Protein AF-A0A094PAE1-F1 (afdb_monomer_lite)

Foldseek 3Di:
DLLVCVVVVHEAFDALLQVVLQVVQVVCVVVVHDGPPPRPLYDHLLLLVCVQCVPDDDDSDLVVLCVVLVHDQPPPPDPVSSRVSRVVSSVSSCVVRVVVPVDRSRVNSVVSLVSLQVVLVVVCVVCVVVVHHRDPPNSDPDYD

Secondary structure (DSSP, 8-state):
-THHHHHTTPPEE-TTHHHHHHHHHHHHHHTTPPP--S--SEE-HHHHHHHHTTT--S--SHHHHHHHTT----STT-HHHHHHHHHHHHHHHHHHTTTT--S-HHHHHHHHHHHHHHHHHHHHHHHHHTTPPPPS-----S--

pLDDT: mean 89.36, std 10.31, range [54.41, 97.94]

Structure (mmCIF, N/CA/C/O backbone):
data_AF-A0A094PAE1-F1
#
_entry.id   AF-A0A094PAE1-F1
#
loop_
_atom_site.group_PDB
_atom_site.id
_atom_site.type_symbol
_atom_site.label_atom_id
_atom_site.label_alt_id
_atom_site.label_comp_id
_atom_site.label_asym_id
_atom_site.label_entity_id
_atom_site.label_seq_id
_atom_site.pdbx_PDB_ins_code
_atom_site.Cartn_x
_atom_site.Cartn_y
_atom_site.Cartn_z
_atom_site.occupancy
_atom_site.B_iso_or_equiv
_atom_site.auth_seq_id
_atom_site.auth_comp_id
_atom_site.auth_asym_id
_atom_site.auth_atom_id
_atom_site.pdbx_PDB_model_num
ATOM 1 N N . MET A 1 1 ? 9.283 -4.300 -20.833 1.00 54.41 1 MET A N 1
ATOM 2 C CA . MET A 1 1 ? 8.072 -3.685 -20.236 1.00 54.41 1 MET A CA 1
ATOM 3 C C . MET A 1 1 ? 7.777 -4.398 -18.918 1.00 54.41 1 MET A C 1
ATOM 5 O O . MET A 1 1 ? 8.412 -5.413 -18.688 1.00 54.41 1 MET A O 1
ATOM 9 N N . LEU A 1 2 ? 6.941 -3.855 -18.028 1.00 57.97 2 LEU A N 1
ATOM 10 C CA . LEU A 1 2 ? 6.778 -4.260 -16.612 1.00 57.97 2 LEU A CA 1
ATOM 11 C C . LEU A 1 2 ? 6.797 -5.783 -16.333 1.00 57.97 2 LEU A C 1
ATOM 13 O O . LEU A 1 2 ? 7.433 -6.213 -15.374 1.00 57.97 2 LEU A O 1
ATOM 17 N N . SER A 1 3 ? 6.184 -6.579 -17.213 1.00 57.94 3 SER A N 1
ATOM 18 C CA . SER A 1 3 ? 6.191 -8.050 -17.204 1.00 57.94 3 SER A CA 1
ATOM 19 C C . SER A 1 3 ? 7.589 -8.664 -17.060 1.00 57.94 3 SER A C 1
ATOM 21 O O . SER A 1 3 ? 7.798 -9.518 -16.210 1.00 57.94 3 SER A O 1
ATOM 23 N N . ALA A 1 4 ? 8.592 -8.137 -17.765 1.00 59.00 4 ALA A N 1
ATOM 24 C CA . ALA A 1 4 ? 9.962 -8.653 -17.708 1.00 59.00 4 ALA A CA 1
ATOM 25 C C . ALA A 1 4 ? 10.634 -8.497 -16.324 1.00 59.00 4 ALA A C 1
ATOM 27 O O . ALA A 1 4 ? 11.533 -9.266 -15.992 1.00 59.00 4 ALA A O 1
ATOM 28 N N . HIS A 1 5 ? 10.225 -7.511 -15.510 1.00 60.06 5 HIS A N 1
ATOM 29 C CA . HIS A 1 5 ? 10.745 -7.370 -14.141 1.00 60.06 5 HIS A CA 1
ATOM 30 C C . HIS A 1 5 ? 10.099 -8.390 -13.195 1.00 60.06 5 HIS A C 1
ATOM 32 O O . HIS A 1 5 ? 10.793 -8.957 -12.350 1.00 60.06 5 HIS A O 1
ATOM 38 N N . LEU A 1 6 ? 8.806 -8.672 -13.380 1.00 58.59 6 LEU A N 1
ATOM 39 C CA . LEU A 1 6 ? 8.094 -9.720 -12.646 1.00 58.59 6 LEU A CA 1
ATOM 40 C C . LEU A 1 6 ? 8.670 -11.102 -12.974 1.00 58.59 6 LEU A C 1
ATOM 42 O O . LEU A 1 6 ? 8.973 -11.867 -12.062 1.00 58.59 6 LEU A O 1
ATOM 46 N N . ASP A 1 7 ? 8.952 -11.359 -14.254 1.00 61.03 7 ASP A N 1
ATOM 47 C CA . ASP A 1 7 ? 9.590 -12.596 -14.722 1.00 61.03 7 ASP A CA 1
ATOM 48 C C . ASP A 1 7 ? 11.001 -12.792 -14.133 1.00 61.03 7 ASP A C 1
ATOM 50 O O . ASP A 1 7 ? 11.453 -13.920 -13.942 1.00 61.03 7 ASP A O 1
ATOM 54 N N . SER A 1 8 ? 11.695 -11.699 -13.786 1.00 63.97 8 SER A N 1
ATOM 55 C CA . SER A 1 8 ? 12.989 -11.734 -13.083 1.00 63.97 8 SER A CA 1
ATOM 56 C C . SER A 1 8 ? 12.885 -11.879 -11.555 1.00 63.97 8 SER A C 1
ATOM 58 O O . SER A 1 8 ? 13.904 -11.878 -10.865 1.00 63.97 8 SER A O 1
ATOM 60 N N . GLY A 1 9 ? 11.669 -11.996 -11.010 1.00 68.62 9 GLY A N 1
ATOM 61 C CA . GLY A 1 9 ? 11.414 -12.153 -9.576 1.00 68.62 9 GLY A CA 1
ATOM 62 C C . GLY A 1 9 ? 11.592 -10.876 -8.746 1.00 68.62 9 GLY A C 1
ATOM 63 O O . GLY A 1 9 ? 11.659 -10.956 -7.518 1.00 68.62 9 GLY A O 1
ATOM 64 N N . ILE A 1 10 ? 11.672 -9.701 -9.381 1.00 82.69 10 ILE A N 1
ATOM 65 C CA . ILE A 1 10 ? 11.800 -8.417 -8.682 1.00 82.69 10 ILE A CA 1
ATOM 66 C C . ILE A 1 10 ? 10.396 -7.932 -8.293 1.00 82.69 10 ILE A C 1
ATOM 68 O O . ILE A 1 10 ? 9.568 -7.716 -9.180 1.00 82.69 10 ILE A O 1
ATOM 72 N N . PRO A 1 11 ? 10.099 -7.731 -6.994 1.00 88.38 11 PRO A N 1
ATOM 73 C CA . PRO A 1 11 ? 8.785 -7.265 -6.576 1.00 88.38 11 PRO A CA 1
ATOM 74 C C . PRO A 1 11 ? 8.521 -5.827 -7.020 1.00 88.38 11 PRO A C 1
ATOM 76 O O . PRO A 1 11 ? 9.382 -4.954 -6.891 1.00 88.38 11 PRO A O 1
ATOM 79 N N . LEU A 1 12 ? 7.293 -5.569 -7.469 1.00 93.38 12 LEU A N 1
ATOM 80 C CA . LEU A 1 12 ? 6.813 -4.218 -7.748 1.00 93.38 12 LEU A CA 1
ATOM 81 C C . LEU A 1 12 ? 6.256 -3.581 -6.475 1.00 93.38 12 LEU A C 1
ATOM 83 O O . LEU A 1 12 ? 5.483 -4.205 -5.750 1.00 93.38 12 LEU A O 1
ATOM 87 N N . VAL A 1 13 ? 6.616 -2.324 -6.218 1.00 95.62 13 VAL A N 1
ATOM 88 C CA . VAL A 1 13 ? 6.070 -1.545 -5.100 1.00 95.62 13 VAL A CA 1
ATOM 89 C C . VAL A 1 13 ? 5.135 -0.470 -5.643 1.00 95.62 13 VAL A C 1
ATOM 91 O O . VAL A 1 13 ? 5.546 0.319 -6.489 1.00 95.62 13 VAL A O 1
ATOM 94 N N . ALA A 1 14 ? 3.906 -0.414 -5.133 1.00 95.50 14 ALA A N 1
ATOM 95 C CA . ALA A 1 14 ? 2.936 0.635 -5.451 1.00 95.50 14 ALA A CA 1
ATOM 96 C C . ALA A 1 14 ? 2.097 0.958 -4.209 1.00 95.50 14 ALA A C 1
ATOM 98 O O . ALA A 1 14 ? 1.675 0.052 -3.495 1.00 95.50 14 ALA A O 1
ATOM 99 N N . TYR A 1 15 ? 1.874 2.240 -3.919 1.00 95.50 15 TYR A N 1
ATOM 100 C CA . TYR A 1 15 ? 1.086 2.655 -2.757 1.00 95.50 15 TYR A CA 1
ATOM 101 C C . TYR A 1 15 ? -0.385 2.751 -3.149 1.00 95.50 15 TYR A C 1
ATOM 103 O O . TYR A 1 15 ? -0.735 3.645 -3.910 1.00 95.50 15 TYR A O 1
ATOM 111 N N . ASN A 1 16 ? -1.242 1.885 -2.592 1.00 94.56 16 ASN A N 1
ATOM 112 C CA . ASN A 1 16 ? -2.597 1.643 -3.106 1.00 94.56 16 ASN A CA 1
ATOM 113 C C . ASN A 1 16 ? -2.579 0.996 -4.506 1.00 94.56 16 ASN A C 1
ATOM 115 O O . ASN A 1 16 ? -3.230 1.467 -5.438 1.00 94.56 16 ASN A O 1
ATOM 119 N N . ALA A 1 17 ? -1.859 -0.122 -4.623 1.00 94.00 17 ALA A N 1
ATOM 120 C CA . ALA A 1 17 ? -1.564 -0.829 -5.871 1.00 94.00 17 ALA A CA 1
ATOM 121 C C . ALA A 1 17 ? -2.807 -1.138 -6.722 1.00 94.00 17 ALA A C 1
ATOM 123 O O . ALA A 1 17 ? -2.757 -1.057 -7.949 1.00 94.00 17 ALA A O 1
ATOM 124 N N . SER A 1 18 ? -3.940 -1.420 -6.064 1.00 92.44 18 SER A N 1
ATOM 125 C CA . SER A 1 18 ? -5.229 -1.652 -6.729 1.00 92.44 18 SER A CA 1
ATOM 126 C C . SER A 1 18 ? -5.666 -0.517 -7.651 1.00 92.44 18 SER A C 1
ATOM 128 O O . SER A 1 18 ? -6.345 -0.764 -8.641 1.00 92.44 18 SER A O 1
ATOM 130 N N . TYR A 1 19 ? -5.282 0.724 -7.358 1.00 90.38 19 TYR A N 1
ATOM 131 C CA . TYR A 1 19 ? -5.610 1.871 -8.193 1.00 90.38 19 TYR A CA 1
ATOM 132 C C . TYR A 1 19 ? -4.728 1.913 -9.444 1.00 90.38 19 TYR A C 1
ATOM 134 O O . TYR A 1 19 ? -5.247 1.892 -10.562 1.00 90.38 19 TYR A O 1
ATOM 142 N N . ASP A 1 20 ? -3.407 1.916 -9.257 1.00 90.94 20 ASP A N 1
ATOM 143 C CA . ASP A 1 20 ? -2.442 2.085 -10.345 1.00 90.94 20 ASP A CA 1
ATOM 144 C C . ASP A 1 20 ? -2.523 0.947 -11.361 1.00 90.94 20 ASP A C 1
ATOM 146 O O . ASP A 1 20 ? -2.628 1.192 -12.564 1.00 90.94 20 ASP A O 1
ATOM 150 N N . PHE A 1 21 ? -2.543 -0.308 -10.902 1.00 92.12 21 PHE A N 1
ATOM 151 C CA . PHE A 1 21 ? -2.551 -1.440 -11.827 1.00 92.12 21 PHE A CA 1
ATOM 152 C C . PHE A 1 21 ? -3.878 -1.607 -12.555 1.00 92.12 21 PHE A C 1
ATOM 154 O O . PHE A 1 21 ? -3.884 -2.011 -13.712 1.00 92.12 21 PHE A O 1
ATOM 161 N N . THR A 1 22 ? -4.993 -1.227 -11.934 1.00 91.38 22 THR A N 1
ATOM 162 C CA . THR A 1 22 ? -6.292 -1.192 -12.616 1.00 91.38 22 THR A CA 1
ATOM 163 C C . THR A 1 22 ? -6.308 -0.164 -13.741 1.00 91.38 22 THR A C 1
ATOM 165 O O . THR A 1 22 ? -6.821 -0.438 -14.826 1.00 91.38 22 THR A O 1
ATOM 168 N N . ILE A 1 23 ? -5.744 1.024 -13.507 1.00 91.81 23 ILE A N 1
ATOM 169 C CA . ILE A 1 23 ? -5.634 2.052 -14.548 1.00 91.81 23 ILE A CA 1
ATOM 170 C C . ILE A 1 23 ? -4.720 1.567 -15.670 1.00 91.81 23 ILE A C 1
ATOM 172 O O . ILE A 1 23 ? -5.103 1.647 -16.835 1.00 91.81 23 ILE A O 1
ATOM 176 N N . LEU A 1 24 ? -3.547 1.029 -15.330 1.00 90.94 24 LEU A N 1
ATOM 177 C CA . LEU A 1 24 ? -2.595 0.538 -16.321 1.00 90.94 24 LEU A CA 1
ATOM 178 C C . LEU A 1 24 ? -3.171 -0.625 -17.147 1.00 90.94 24 LEU A C 1
ATOM 180 O O . LEU A 1 24 ? -2.992 -0.638 -18.360 1.00 90.94 24 LEU A O 1
ATOM 184 N N . ASP A 1 25 ? -3.903 -1.559 -16.532 1.00 90.69 25 ASP A N 1
ATOM 185 C CA . ASP A 1 25 ? -4.533 -2.689 -17.230 1.00 90.69 25 ASP A CA 1
ATOM 186 C C . ASP A 1 25 ? -5.616 -2.217 -18.209 1.00 90.69 25 ASP A C 1
ATOM 188 O O . ASP A 1 25 ? -5.669 -2.650 -19.364 1.00 90.69 25 ASP A O 1
ATOM 192 N N . ARG A 1 26 ? -6.454 -1.269 -17.778 1.00 91.12 26 ARG A N 1
ATOM 193 C CA . ARG A 1 26 ? -7.512 -0.695 -18.619 1.00 91.12 26 ARG A CA 1
ATOM 194 C C . ARG A 1 26 ? -6.948 0.135 -19.767 1.00 91.12 26 ARG A C 1
ATOM 196 O O . ARG A 1 26 ? -7.457 0.030 -20.881 1.00 91.12 26 ARG A O 1
ATOM 203 N N . GLU A 1 27 ? -5.902 0.922 -19.530 1.00 93.19 27 GLU A N 1
ATOM 204 C CA . GLU A 1 27 ? -5.252 1.703 -20.586 1.00 93.19 27 GLU A CA 1
ATOM 205 C C . GLU A 1 27 ? -4.473 0.801 -21.557 1.00 93.19 27 GLU A C 1
ATOM 207 O O . GLU A 1 27 ? -4.557 1.014 -22.765 1.00 93.19 27 GLU A O 1
ATOM 212 N N . ALA A 1 28 ? -3.817 -0.266 -21.086 1.00 90.38 28 ALA A N 1
ATOM 213 C CA . ALA A 1 28 ? -3.203 -1.266 -21.965 1.00 90.38 28 ALA A CA 1
ATOM 214 C C . ALA A 1 28 ? -4.244 -1.875 -22.918 1.00 90.38 28 ALA A C 1
ATOM 216 O O . ALA A 1 28 ? -4.078 -1.816 -24.138 1.00 90.38 28 ALA A O 1
ATOM 217 N N . LYS A 1 29 ? -5.380 -2.338 -22.376 1.00 91.50 29 LYS A N 1
ATOM 218 C CA . LYS A 1 29 ? -6.510 -2.851 -23.170 1.00 91.50 29 LYS A CA 1
ATOM 219 C C . LYS A 1 29 ? -7.050 -1.811 -24.152 1.00 91.50 29 LYS A C 1
ATOM 221 O O . LYS A 1 29 ? -7.314 -2.139 -25.306 1.00 91.50 29 LYS A O 1
ATOM 226 N N . ARG A 1 30 ? -7.195 -0.554 -23.718 1.00 94.31 30 ARG A N 1
ATOM 227 C CA . ARG A 1 30 ? -7.686 0.556 -24.550 1.00 94.31 30 ARG A CA 1
ATOM 228 C C . ARG A 1 30 ? -6.806 0.809 -25.774 1.00 94.31 30 ARG A C 1
ATOM 230 O O . ARG A 1 30 ? -7.340 1.119 -26.836 1.00 94.31 30 ARG A O 1
ATOM 237 N N . TYR A 1 31 ? -5.489 0.679 -25.630 1.00 93.50 31 TYR A N 1
ATOM 238 C CA . TYR A 1 31 ? -4.532 0.870 -26.723 1.00 93.50 31 TYR A CA 1
ATOM 239 C C . TYR A 1 31 ? -4.162 -0.427 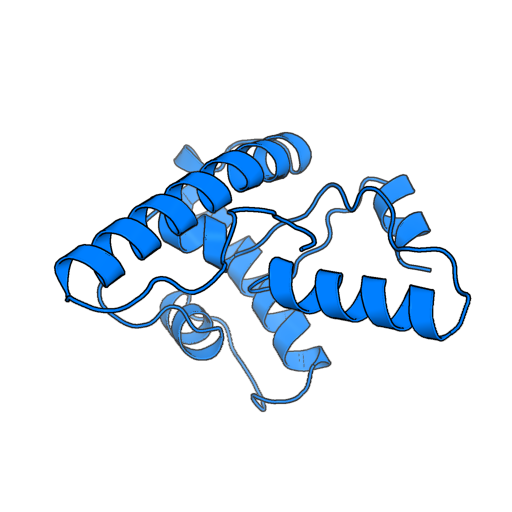-27.457 1.00 93.50 31 TYR A C 1
ATOM 241 O O . TYR A 1 31 ? -3.280 -0.403 -28.313 1.00 93.50 31 TYR A O 1
ATOM 249 N N . GLY A 1 32 ? -4.834 -1.547 -27.163 1.00 91.81 32 GLY A N 1
ATOM 250 C CA . GLY A 1 32 ? -4.566 -2.837 -27.804 1.00 91.81 32 GLY A CA 1
ATOM 251 C C . GLY A 1 32 ? -3.203 -3.437 -27.444 1.00 91.81 32 GLY A C 1
ATOM 252 O O . GLY A 1 32 ? -2.658 -4.213 -28.224 1.00 91.81 32 GLY A O 1
ATOM 253 N N . LEU A 1 33 ? -2.642 -3.051 -26.297 1.00 91.06 33 LEU A N 1
ATOM 254 C CA . LEU A 1 33 ? -1.442 -3.656 -25.730 1.00 91.06 33 LEU A CA 1
ATOM 255 C C . LEU A 1 33 ? -1.815 -4.886 -24.900 1.00 91.06 33 LEU A C 1
ATOM 257 O O . LEU A 1 33 ? -2.951 -5.012 -24.430 1.00 91.06 33 LEU A O 1
ATOM 261 N N . ASP A 1 34 ? -0.836 -5.762 -24.680 1.00 84.50 34 ASP A N 1
ATOM 262 C CA . ASP A 1 34 ? -1.011 -6.905 -23.791 1.00 84.50 34 ASP A CA 1
ATOM 263 C C . ASP A 1 34 ? -1.406 -6.422 -22.380 1.00 84.50 34 ASP A C 1
ATOM 265 O O . ASP A 1 34 ? -0.740 -5.539 -21.821 1.00 84.50 34 ASP A O 1
ATOM 269 N N . PRO A 1 35 ? -2.485 -6.974 -21.793 1.00 79.69 35 PRO A N 1
ATOM 270 C CA . PRO A 1 35 ? -2.853 -6.711 -20.408 1.00 79.69 35 PRO A CA 1
ATOM 271 C C . PRO A 1 35 ? -1.706 -7.046 -19.450 1.00 79.69 35 PRO A C 1
ATOM 273 O O . PRO A 1 35 ? -0.856 -7.884 -19.749 1.00 79.69 35 PRO A O 1
ATOM 276 N N . LEU A 1 36 ? -1.719 -6.455 -18.254 1.00 76.56 36 LEU A N 1
ATOM 277 C CA . LEU A 1 36 ? -0.661 -6.670 -17.256 1.00 76.56 36 LEU A CA 1
ATOM 278 C C . LEU A 1 36 ? -0.520 -8.123 -16.781 1.00 76.56 36 LEU A C 1
ATOM 280 O O . LEU A 1 36 ? 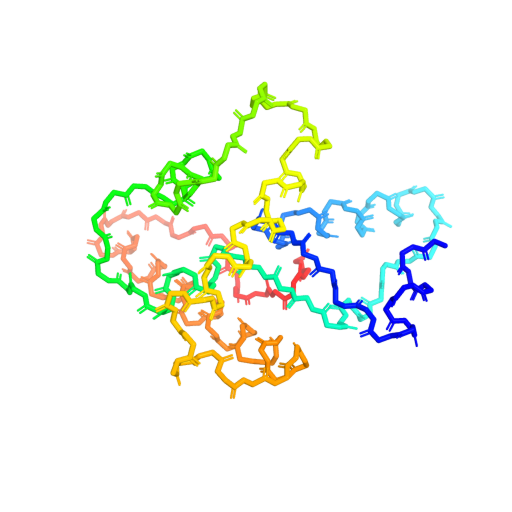0.520 -8.470 -16.226 1.00 76.56 36 LEU A O 1
ATOM 284 N N . GLY A 1 37 ? -1.527 -8.966 -17.022 1.00 77.25 37 GLY A N 1
ATOM 285 C CA . GLY A 1 37 ? -1.516 -10.371 -16.625 1.00 77.25 37 GLY A CA 1
ATOM 286 C C . GLY A 1 37 ? -1.555 -10.542 -15.104 1.00 77.25 37 GLY A C 1
ATOM 287 O O . GLY A 1 37 ? -2.159 -9.735 -14.397 1.00 77.25 37 GLY A O 1
ATOM 288 N N . ASP A 1 38 ? -0.924 -11.608 -14.607 1.00 81.69 38 ASP A N 1
ATOM 289 C CA . ASP A 1 38 ? -0.772 -11.853 -13.169 1.00 81.69 38 ASP A CA 1
ATOM 290 C C . ASP A 1 38 ? 0.370 -10.991 -12.603 1.00 81.69 38 ASP A C 1
ATOM 292 O O . ASP A 1 38 ? 1.554 -11.309 -12.741 1.00 81.69 38 ASP A O 1
ATOM 296 N N . VAL A 1 39 ? 0.021 -9.848 -12.004 1.00 86.06 39 VAL A N 1
ATOM 297 C CA . VAL A 1 39 ? 0.995 -8.904 -11.439 1.00 86.06 39 VAL A CA 1
ATOM 298 C C . VAL A 1 39 ? 1.475 -9.418 -10.082 1.00 86.06 39 VAL A C 1
ATOM 300 O O . VAL A 1 39 ? 0.918 -9.072 -9.038 1.00 86.06 39 VAL A O 1
ATOM 303 N N . ARG A 1 40 ? 2.527 -10.243 -10.085 1.00 90.25 40 ARG A N 1
ATOM 304 C CA . ARG A 1 40 ? 3.064 -10.879 -8.873 1.00 90.25 40 ARG A CA 1
ATOM 305 C C . ARG A 1 40 ? 4.587 -11.076 -8.947 1.00 90.25 40 ARG A C 1
ATOM 307 O O . ARG A 1 40 ? 5.072 -11.541 -9.974 1.00 90.25 40 ARG A O 1
ATOM 314 N N . PRO A 1 41 ? 5.354 -10.788 -7.872 1.00 93.88 41 PRO A N 1
ATOM 315 C CA . PRO A 1 41 ? 4.919 -10.274 -6.571 1.00 93.88 41 PRO A CA 1
ATOM 316 C C . PRO A 1 41 ? 4.776 -8.742 -6.517 1.00 93.88 41 PRO A C 1
ATOM 318 O O . PRO A 1 41 ? 5.528 -7.992 -7.136 1.00 93.88 41 PRO A O 1
ATOM 321 N N . VAL A 1 42 ? 3.830 -8.287 -5.693 1.00 95.50 42 VAL A N 1
ATOM 322 C CA . VAL A 1 42 ? 3.523 -6.869 -5.423 1.00 95.50 42 VAL A CA 1
ATOM 323 C C . VAL A 1 42 ? 3.637 -6.600 -3.929 1.00 95.50 42 VAL A C 1
ATOM 325 O O . VAL A 1 42 ? 3.185 -7.403 -3.113 1.00 95.50 42 VAL A O 1
ATOM 328 N N . ILE A 1 43 ? 4.201 -5.451 -3.575 1.00 97.06 43 ILE A N 1
ATOM 329 C CA . ILE A 1 43 ? 4.288 -4.926 -2.215 1.00 97.06 43 ILE A CA 1
ATOM 330 C C . ILE A 1 43 ? 3.529 -3.597 -2.179 1.00 97.06 43 ILE A C 1
ATOM 332 O O . ILE A 1 43 ? 3.939 -2.617 -2.796 1.00 97.06 43 ILE A O 1
ATOM 336 N N . ASP A 1 44 ? 2.430 -3.562 -1.438 1.00 97.75 44 ASP A N 1
ATOM 337 C CA . ASP A 1 44 ? 1.591 -2.391 -1.218 1.00 97.75 44 ASP A CA 1
ATOM 338 C C . ASP A 1 44 ? 1.720 -1.911 0.237 1.00 97.75 44 ASP A C 1
ATOM 340 O O . ASP A 1 44 ? 1.113 -2.482 1.156 1.00 97.75 44 ASP A O 1
ATOM 344 N N . PRO A 1 45 ? 2.491 -0.833 0.483 1.00 97.94 45 PRO A N 1
ATOM 345 C CA . PRO A 1 45 ? 2.690 -0.303 1.824 1.00 97.94 45 PRO A CA 1
ATOM 346 C C . PRO A 1 45 ? 1.389 0.072 2.535 1.00 97.94 45 PRO A C 1
ATOM 348 O O . PRO A 1 45 ? 1.349 0.026 3.762 1.00 97.94 45 PRO A O 1
ATOM 351 N N . LEU A 1 46 ? 0.324 0.425 1.807 1.00 97.50 46 LEU A N 1
ATOM 352 C CA . LEU A 1 46 ? -0.959 0.782 2.412 1.00 97.50 46 LEU A CA 1
ATOM 353 C C . LEU A 1 46 ? -1.630 -0.430 3.067 1.00 97.50 46 LEU A C 1
ATOM 355 O O . LEU A 1 46 ? -2.134 -0.321 4.189 1.00 97.50 46 LEU A O 1
ATOM 359 N N . VAL A 1 47 ? -1.640 -1.570 2.371 1.00 97.31 47 VAL A N 1
ATOM 360 C CA . VAL A 1 47 ? -2.214 -2.825 2.879 1.00 97.31 47 VAL A CA 1
ATOM 361 C C . VAL A 1 47 ? -1.396 -3.316 4.071 1.00 97.31 47 VAL A C 1
ATOM 363 O O . VAL A 1 47 ? -1.969 -3.655 5.109 1.00 97.31 47 VAL A O 1
ATOM 366 N N . ILE A 1 48 ? -0.065 -3.277 3.950 1.00 97.69 48 ILE A N 1
ATOM 367 C CA . ILE A 1 48 ? 0.865 -3.721 4.994 1.00 97.69 48 ILE A CA 1
ATOM 368 C C . ILE A 1 48 ? 0.741 -2.854 6.248 1.00 97.69 48 ILE A C 1
ATOM 370 O O . ILE A 1 48 ? 0.527 -3.399 7.327 1.00 97.69 48 ILE A O 1
ATOM 374 N N . ASP A 1 49 ? 0.817 -1.524 6.124 1.00 97.31 49 ASP A N 1
ATOM 375 C CA . ASP A 1 49 ? 0.708 -0.584 7.252 1.00 97.31 49 ASP A CA 1
ATOM 376 C C . ASP A 1 49 ? -0.613 -0.822 8.019 1.00 97.31 49 ASP A C 1
ATOM 378 O O . ASP A 1 49 ? -0.647 -0.800 9.253 1.00 97.31 49 ASP A O 1
ATOM 382 N N . LYS A 1 50 ? -1.726 -1.088 7.312 1.00 96.12 50 LYS A N 1
ATOM 383 C CA . LYS A 1 50 ? -3.026 -1.380 7.948 1.00 96.12 50 LYS A CA 1
ATOM 384 C C . LYS A 1 50 ? -3.031 -2.710 8.688 1.00 96.12 50 LYS A C 1
ATOM 386 O O . LYS A 1 50 ? -3.707 -2.820 9.708 1.00 96.12 50 LYS A O 1
ATOM 391 N N . GLN A 1 51 ? -2.307 -3.702 8.187 1.00 96.88 51 GLN A N 1
ATOM 392 C CA . GLN A 1 51 ? -2.233 -5.007 8.824 1.00 96.88 51 GLN A CA 1
ATOM 393 C C . GLN A 1 51 ? -1.364 -4.974 10.083 1.00 96.88 51 GLN A C 1
ATOM 395 O O . GLN A 1 51 ? -1.767 -5.457 11.142 1.00 96.88 51 GLN A O 1
ATOM 400 N N . VAL A 1 52 ? -0.159 -4.409 9.980 1.00 96.31 52 VAL A N 1
ATOM 401 C CA . VAL A 1 52 ? 0.840 -4.473 11.057 1.00 96.31 52 VAL A CA 1
ATOM 402 C C . VAL A 1 52 ? 0.525 -3.538 12.224 1.00 96.31 52 VAL A C 1
ATOM 404 O O . VAL A 1 52 ? 0.917 -3.850 13.355 1.00 96.31 52 VAL A O 1
ATOM 407 N N . ASP A 1 53 ? -0.224 -2.458 11.965 1.00 94.12 53 ASP A N 1
ATOM 408 C CA . ASP A 1 53 ? -0.687 -1.480 12.957 1.00 94.12 53 ASP A CA 1
ATOM 409 C C . ASP A 1 53 ? -2.171 -1.091 12.756 1.00 94.12 53 ASP A C 1
ATOM 411 O O . ASP A 1 53 ? -2.538 0.060 12.505 1.00 94.12 53 ASP A O 1
ATOM 415 N N . ARG A 1 54 ? -3.075 -2.070 12.866 1.00 90.44 54 ARG A N 1
ATOM 416 C CA . ARG A 1 54 ? -4.520 -1.897 12.604 1.00 90.44 54 ARG A CA 1
ATOM 417 C C . ARG A 1 54 ? -5.183 -0.728 13.341 1.00 90.44 54 ARG A C 1
ATOM 419 O O . ARG A 1 54 ? -6.121 -0.135 12.810 1.00 90.44 54 ARG A O 1
ATOM 426 N N . TYR A 1 55 ? -4.711 -0.389 14.539 1.00 89.81 55 TYR A N 1
ATOM 427 C CA . TYR A 1 55 ? -5.326 0.627 15.400 1.00 89.81 55 TYR A CA 1
ATOM 428 C C . TYR A 1 55 ? -4.613 1.987 15.362 1.00 89.81 55 TYR A C 1
ATOM 430 O O . TYR A 1 55 ? -4.960 2.878 16.146 1.00 89.81 55 TYR A O 1
ATOM 438 N N . ARG A 1 56 ? -3.658 2.181 14.439 1.00 92.44 56 ARG A N 1
ATOM 439 C CA . ARG A 1 56 ? -2.993 3.471 14.225 1.00 92.44 56 ARG A CA 1
ATOM 440 C C . ARG A 1 56 ? -4.009 4.588 14.021 1.00 92.44 56 ARG A C 1
ATOM 442 O O . ARG A 1 56 ? -4.849 4.536 13.120 1.00 92.44 56 ARG A O 1
ATOM 449 N N . LYS A 1 57 ? -3.895 5.644 14.825 1.00 90.38 57 LYS A N 1
ATOM 450 C CA . LYS A 1 57 ? -4.703 6.854 14.647 1.00 90.38 57 LYS A CA 1
ATOM 451 C C . LYS A 1 57 ? -4.238 7.632 13.412 1.00 90.38 57 LYS A C 1
ATOM 453 O O . LYS A 1 57 ? -3.047 7.707 13.114 1.00 90.38 57 LYS A O 1
ATOM 458 N N . GLY A 1 58 ? -5.186 8.289 12.751 1.00 91.50 58 GLY A N 1
ATOM 459 C CA . GLY A 1 58 ? -4.917 9.202 11.642 1.00 91.50 58 GLY A CA 1
ATOM 460 C C . GLY A 1 58 ? -5.060 8.574 10.257 1.00 91.50 58 GLY A C 1
ATOM 461 O O . GLY A 1 58 ? -5.434 7.414 10.093 1.00 91.50 58 GLY A O 1
ATOM 462 N N . LYS A 1 59 ? -4.813 9.397 9.236 1.00 94.38 59 LYS A N 1
ATOM 463 C CA . LYS A 1 59 ? -4.926 8.998 7.832 1.00 94.38 59 LYS A CA 1
ATOM 464 C C . LYS A 1 59 ? -3.710 8.174 7.392 1.00 94.38 59 LYS A C 1
ATOM 466 O O . LYS A 1 59 ? -2.618 8.274 7.953 1.00 94.38 59 LYS A O 1
ATOM 471 N N . ARG A 1 60 ? -3.933 7.374 6.352 1.00 95.31 60 ARG A N 1
ATOM 472 C CA . ARG A 1 60 ? -2.969 6.468 5.711 1.00 95.31 60 ARG A CA 1
ATOM 473 C C . ARG A 1 60 ? -2.813 6.815 4.228 1.00 95.31 60 ARG A C 1
ATOM 475 O O . ARG A 1 60 ? -2.799 5.938 3.383 1.00 95.31 60 ARG A O 1
ATOM 482 N N . ARG A 1 61 ? -2.835 8.106 3.889 1.00 94.94 61 ARG A N 1
ATOM 483 C CA . ARG A 1 61 ? -2.429 8.545 2.547 1.00 94.94 61 ARG A CA 1
ATOM 484 C C . ARG A 1 61 ? -0.906 8.520 2.461 1.00 94.94 61 ARG A C 1
ATOM 486 O O . ARG A 1 61 ? -0.255 8.506 3.511 1.00 94.94 61 ARG A O 1
ATOM 493 N N . LEU A 1 62 ? -0.356 8.540 1.249 1.00 94.44 62 LEU A N 1
ATOM 494 C CA . LEU A 1 62 ? 1.087 8.460 1.025 1.00 94.44 62 LEU A CA 1
ATOM 495 C C . LEU A 1 62 ? 1.841 9.515 1.845 1.00 94.44 62 LEU A C 1
ATOM 497 O O . LEU A 1 62 ? 2.763 9.166 2.573 1.00 94.44 62 LEU A O 1
ATOM 501 N N . GLU A 1 63 ? 1.382 10.768 1.841 1.00 94.56 63 GLU A N 1
ATOM 502 C CA . GLU A 1 63 ? 1.984 11.865 2.603 1.00 94.56 63 GLU A CA 1
ATOM 503 C C . GLU A 1 63 ? 1.949 11.629 4.122 1.00 94.56 63 GLU A C 1
ATOM 505 O O . GLU A 1 63 ? 2.878 11.982 4.848 1.00 94.56 63 GLU A O 1
ATOM 510 N N . ASN A 1 64 ? 0.895 10.976 4.622 1.00 96.25 64 ASN A N 1
ATOM 511 C CA . ASN A 1 64 ? 0.769 10.665 6.043 1.00 96.25 64 ASN A CA 1
ATOM 512 C C . ASN A 1 64 ? 1.653 9.484 6.444 1.00 96.25 64 ASN A C 1
ATOM 514 O O . ASN A 1 64 ? 2.222 9.501 7.531 1.00 96.25 64 ASN A O 1
ATOM 518 N N . ALA A 1 65 ? 1.749 8.460 5.595 1.00 96.25 65 ALA A N 1
ATOM 519 C CA . ALA A 1 65 ? 2.643 7.332 5.824 1.00 96.25 65 ALA A CA 1
ATOM 520 C C . ALA A 1 65 ? 4.111 7.756 5.705 1.00 96.25 65 ALA A C 1
ATOM 522 O O . ALA A 1 65 ? 4.910 7.365 6.548 1.00 96.25 65 ALA A O 1
ATOM 523 N N . ALA A 1 66 ? 4.450 8.611 4.737 1.00 95.88 66 ALA A N 1
ATOM 524 C CA . ALA A 1 66 ? 5.782 9.185 4.598 1.00 95.88 66 ALA A CA 1
ATOM 525 C C . ALA A 1 66 ? 6.189 9.939 5.871 1.00 95.88 66 ALA A C 1
ATOM 527 O O . ALA A 1 66 ? 7.212 9.623 6.472 1.00 95.88 66 ALA A O 1
ATOM 528 N N . ALA A 1 67 ? 5.331 10.841 6.362 1.00 95.44 67 ALA A N 1
ATOM 529 C CA . ALA A 1 67 ? 5.569 11.541 7.622 1.00 95.44 67 ALA A CA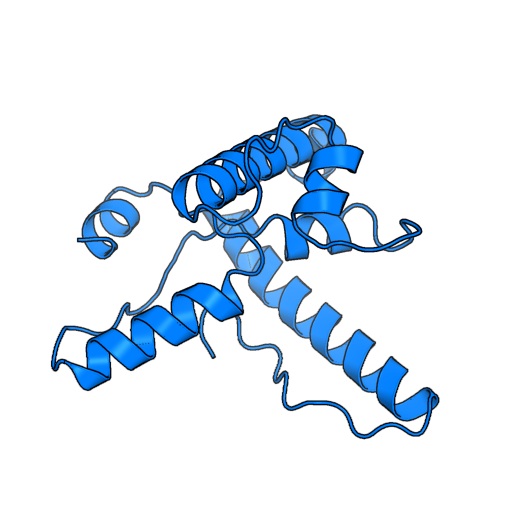 1
ATOM 530 C C . ALA A 1 67 ? 5.675 10.580 8.822 1.00 95.44 67 ALA A C 1
ATOM 532 O O . ALA A 1 67 ? 6.554 10.741 9.666 1.00 95.44 67 ALA A O 1
ATOM 533 N N . HIS A 1 68 ? 4.805 9.567 8.896 1.00 95.94 68 HIS A N 1
ATOM 534 C CA . HIS A 1 68 ? 4.791 8.599 9.995 1.00 95.94 68 HIS A CA 1
ATOM 535 C C . HIS A 1 68 ? 6.068 7.750 10.053 1.00 95.94 68 HIS A C 1
ATOM 537 O O . HIS A 1 68 ? 6.630 7.567 11.130 1.00 95.94 68 HIS A O 1
ATOM 543 N N . TYR A 1 69 ? 6.547 7.277 8.902 1.00 96.06 69 TYR A N 1
ATOM 544 C CA . TYR A 1 69 ? 7.756 6.460 8.783 1.00 96.06 69 TYR A CA 1
ATOM 545 C C . TYR A 1 69 ? 9.030 7.281 8.534 1.00 96.06 69 TYR A C 1
ATOM 547 O O . TYR A 1 69 ? 10.064 6.706 8.200 1.00 96.06 69 TYR A O 1
ATOM 555 N N . GLN A 1 70 ? 8.967 8.608 8.705 1.00 95.75 70 GLN A N 1
ATOM 556 C CA . GLN A 1 70 ? 10.097 9.531 8.543 1.00 95.75 70 GLN A CA 1
ATOM 557 C C . GLN A 1 70 ? 10.783 9.424 7.167 1.00 95.75 70 GLN A C 1
ATOM 559 O O . GLN A 1 70 ? 12.003 9.511 7.042 1.00 95.75 70 GLN A O 1
ATOM 564 N N . VAL A 1 71 ? 9.985 9.225 6.119 1.00 95.44 71 VAL A N 1
ATOM 565 C CA . VAL A 1 71 ? 10.423 9.190 4.723 1.00 95.44 71 VAL A CA 1
ATOM 566 C C . VAL A 1 71 ? 10.224 10.569 4.102 1.00 95.44 71 VAL A C 1
ATOM 568 O O . VAL A 1 71 ? 9.123 11.116 4.143 1.00 95.44 71 VAL A O 1
ATOM 571 N N . SER A 1 72 ? 11.274 11.116 3.484 1.00 90.69 72 SER A N 1
ATOM 572 C CA . SER A 1 72 ? 11.164 12.350 2.702 1.00 90.69 72 SER A CA 1
ATOM 573 C C . SER A 1 72 ? 10.277 12.143 1.478 1.00 90.69 72 SER A C 1
ATOM 575 O O . SER A 1 72 ? 10.509 11.221 0.689 1.00 90.69 72 SER A O 1
ATOM 577 N N . LEU A 1 73 ? 9.304 13.036 1.322 1.00 86.12 73 LEU A N 1
ATOM 578 C CA . LEU A 1 73 ? 8.446 13.166 0.152 1.00 86.12 73 LEU A CA 1
ATOM 579 C C . LEU A 1 73 ? 8.639 14.585 -0.396 1.00 86.12 73 LEU A C 1
ATOM 581 O O . LEU A 1 73 ? 7.933 15.516 -0.007 1.00 86.12 73 LEU A O 1
ATOM 585 N N . ASP A 1 74 ? 9.660 14.752 -1.234 1.00 72.25 74 ASP A N 1
ATOM 586 C CA . ASP A 1 74 ? 9.972 16.031 -1.872 1.00 72.25 74 ASP A CA 1
ATOM 587 C C . ASP A 1 74 ? 9.039 16.214 -3.079 1.00 72.25 74 ASP A C 1
ATOM 589 O O . ASP A 1 74 ? 8.942 15.318 -3.911 1.00 72.25 74 ASP A O 1
ATOM 593 N N . ASN A 1 75 ? 8.343 17.354 -3.169 1.00 64.56 75 ASN A N 1
ATOM 594 C CA . ASN A 1 75 ? 7.341 17.644 -4.208 1.00 64.56 75 ASN A CA 1
ATOM 595 C C . ASN A 1 75 ? 6.271 16.545 -4.373 1.00 64.56 75 ASN A C 1
ATOM 597 O O . ASN A 1 75 ? 6.196 15.881 -5.407 1.00 64.56 75 ASN A O 1
ATOM 601 N N . ALA A 1 76 ? 5.398 16.395 -3.369 1.00 60.47 76 ALA A N 1
ATOM 602 C CA . ALA A 1 76 ? 4.162 15.624 -3.523 1.00 60.47 76 ALA A CA 1
ATOM 603 C C . ALA A 1 76 ? 3.445 16.035 -4.830 1.00 60.47 76 ALA A C 1
ATOM 605 O O . ALA A 1 76 ? 3.338 17.234 -5.095 1.00 60.47 76 ALA A O 1
ATOM 606 N N . HIS A 1 77 ? 2.968 15.049 -5.606 1.00 64.75 77 HIS A N 1
ATOM 607 C CA . HIS A 1 77 ? 2.336 15.152 -6.941 1.00 64.75 77 HIS A CA 1
ATOM 608 C C . HIS A 1 77 ? 3.227 14.918 -8.180 1.00 64.75 77 HIS A C 1
ATOM 610 O O . HIS A 1 77 ? 2.718 15.016 -9.297 1.00 64.75 77 HIS A O 1
ATOM 616 N N . ASP A 1 78 ? 4.502 14.547 -8.026 1.00 82.44 78 ASP A N 1
ATOM 617 C CA . ASP A 1 78 ? 5.269 13.889 -9.099 1.00 82.44 78 ASP A CA 1
ATOM 618 C C . ASP A 1 78 ? 5.215 12.364 -8.917 1.00 82.44 78 ASP A C 1
ATOM 620 O O . ASP A 1 78 ? 5.645 11.838 -7.890 1.00 82.44 78 ASP A O 1
ATOM 624 N N . ALA A 1 79 ? 4.736 11.644 -9.935 1.00 84.38 79 ALA A N 1
ATOM 625 C CA . ALA A 1 79 ? 4.645 10.184 -9.927 1.00 84.38 79 ALA A CA 1
ATOM 626 C C . ALA A 1 79 ? 5.992 9.507 -9.615 1.00 84.38 79 ALA A C 1
ATOM 628 O O . ALA A 1 79 ? 6.029 8.460 -8.966 1.00 84.38 79 ALA A O 1
ATOM 629 N N . SER A 1 80 ? 7.108 10.113 -10.035 1.00 87.81 80 SER A N 1
ATOM 630 C CA . SER A 1 80 ? 8.448 9.589 -9.751 1.00 87.81 80 SER A CA 1
ATOM 631 C C . SER A 1 80 ? 8.796 9.712 -8.265 1.00 87.81 80 SER A C 1
ATOM 633 O O . SER A 1 80 ? 9.301 8.762 -7.660 1.00 87.81 80 SER A O 1
ATOM 635 N N . ALA A 1 81 ? 8.502 10.867 -7.663 1.00 89.38 81 ALA A N 1
ATOM 636 C CA . ALA A 1 81 ? 8.715 11.108 -6.239 1.00 89.38 81 ALA A CA 1
ATOM 637 C C . ALA A 1 81 ? 7.820 10.200 -5.383 1.00 89.38 81 ALA A C 1
ATOM 639 O O . ALA A 1 81 ? 8.299 9.591 -4.421 1.00 89.38 81 ALA A O 1
ATOM 640 N N . ASP A 1 82 ? 6.558 10.037 -5.784 1.00 91.25 82 ASP A N 1
ATOM 641 C CA . ASP A 1 82 ? 5.592 9.181 -5.100 1.00 91.25 82 ASP A CA 1
ATOM 642 C C . ASP A 1 82 ? 6.017 7.700 -5.143 1.00 91.25 82 ASP A C 1
ATOM 644 O O . ASP A 1 82 ? 5.973 7.012 -4.119 1.00 91.25 82 ASP A O 1
ATOM 648 N N . ALA A 1 83 ? 6.523 7.214 -6.284 1.00 92.31 83 ALA A N 1
ATOM 649 C CA . ALA A 1 83 ? 7.038 5.850 -6.419 1.00 92.31 83 ALA A CA 1
ATOM 650 C C . ALA A 1 83 ? 8.282 5.600 -5.544 1.00 92.31 83 ALA A C 1
ATOM 652 O O . ALA A 1 83 ? 8.379 4.573 -4.863 1.00 92.31 83 ALA A O 1
ATOM 653 N N . ILE A 1 84 ? 9.219 6.555 -5.499 1.00 94.25 84 ILE A N 1
ATOM 654 C CA . ILE A 1 84 ? 10.395 6.475 -4.617 1.00 94.25 84 ILE A CA 1
ATOM 655 C C . ILE A 1 84 ? 9.958 6.458 -3.149 1.00 94.25 84 ILE A C 1
ATOM 657 O O . ILE A 1 84 ? 10.472 5.658 -2.358 1.00 94.25 84 ILE A O 1
ATOM 661 N N . ALA A 1 85 ? 9.004 7.310 -2.771 1.00 95.12 85 ALA A N 1
ATOM 662 C CA . ALA A 1 85 ? 8.472 7.349 -1.417 1.00 95.12 85 ALA A CA 1
ATOM 663 C C . ALA A 1 85 ? 7.769 6.037 -1.046 1.00 95.12 85 ALA A C 1
ATOM 665 O O . ALA A 1 85 ? 8.035 5.502 0.029 1.00 95.12 85 ALA A O 1
ATOM 666 N N . ALA A 1 86 ? 6.957 5.463 -1.938 1.00 96.19 86 ALA A N 1
ATOM 667 C CA . ALA A 1 86 ? 6.324 4.161 -1.730 1.00 96.19 86 ALA A CA 1
ATOM 668 C C . ALA A 1 86 ? 7.364 3.060 -1.456 1.00 96.19 86 ALA A C 1
ATOM 670 O O . ALA A 1 86 ? 7.243 2.325 -0.472 1.00 96.19 86 ALA A O 1
ATOM 671 N N . GLY A 1 87 ? 8.436 3.004 -2.257 1.00 96.06 87 GLY A N 1
ATOM 672 C CA . GLY A 1 87 ? 9.566 2.095 -2.044 1.00 96.06 87 GLY A CA 1
ATOM 673 C C . GLY A 1 87 ? 10.253 2.292 -0.689 1.00 96.06 87 GLY A C 1
ATOM 674 O O . GLY A 1 87 ? 10.492 1.332 0.046 1.00 96.06 87 GLY A O 1
ATOM 675 N N . ARG A 1 88 ? 10.528 3.544 -0.309 1.00 97.19 88 ARG A N 1
ATOM 676 C CA . ARG A 1 88 ? 11.149 3.877 0.985 1.00 97.19 88 ARG A CA 1
ATOM 677 C C . ARG A 1 88 ? 10.248 3.534 2.174 1.00 97.19 88 ARG A C 1
ATOM 679 O O . ARG A 1 88 ? 10.752 3.043 3.184 1.00 97.19 88 ARG A O 1
ATOM 686 N N . ILE A 1 89 ? 8.935 3.735 2.056 1.00 97.94 89 ILE A N 1
ATOM 687 C CA . ILE A 1 89 ? 7.959 3.351 3.086 1.00 97.94 89 ILE A CA 1
ATOM 688 C C . ILE A 1 89 ? 7.908 1.826 3.222 1.00 97.94 89 ILE A C 1
ATOM 690 O O . ILE A 1 89 ? 7.942 1.333 4.346 1.00 97.94 89 ILE A O 1
ATOM 694 N N . ALA A 1 90 ? 7.901 1.068 2.117 1.00 97.25 90 ALA A N 1
ATOM 695 C CA . ALA A 1 90 ? 7.965 -0.397 2.160 1.00 97.25 90 ALA A CA 1
ATOM 696 C C . ALA A 1 90 ? 9.193 -0.887 2.946 1.00 97.25 90 ALA A C 1
ATOM 698 O O . ALA A 1 90 ? 9.088 -1.741 3.827 1.00 97.25 90 ALA A O 1
ATOM 699 N N . GLN A 1 91 ? 10.360 -0.295 2.679 1.00 96.44 91 GLN A N 1
ATOM 700 C CA . GLN A 1 91 ? 11.590 -0.612 3.403 1.00 96.44 91 GLN A CA 1
ATOM 701 C C . GLN A 1 91 ? 11.519 -0.218 4.886 1.00 96.44 91 GLN A C 1
ATOM 703 O O . GLN A 1 91 ? 12.031 -0.941 5.740 1.00 96.44 91 GLN A O 1
ATOM 708 N N . ALA A 1 92 ? 10.905 0.923 5.213 1.00 97.50 92 ALA A N 1
ATOM 709 C CA . ALA A 1 92 ? 10.721 1.352 6.597 1.00 97.50 92 ALA A CA 1
ATOM 710 C C . ALA A 1 92 ? 9.789 0.403 7.366 1.00 97.50 92 ALA A C 1
ATOM 712 O O . ALA A 1 92 ? 10.142 -0.024 8.462 1.00 97.50 92 ALA A O 1
ATOM 713 N N . LEU A 1 93 ? 8.667 -0.001 6.764 1.00 97.00 93 LEU A N 1
ATOM 714 C CA . LEU A 1 93 ? 7.751 -1.010 7.304 1.00 97.00 93 LEU A CA 1
ATOM 715 C C . LEU A 1 93 ? 8.471 -2.328 7.593 1.00 97.00 93 LEU A C 1
ATOM 717 O O . LEU A 1 93 ? 8.352 -2.855 8.698 1.00 97.00 93 LEU A O 1
ATOM 721 N N . ALA A 1 94 ? 9.254 -2.824 6.631 1.00 95.38 94 ALA A N 1
ATOM 722 C CA . ALA A 1 94 ? 10.019 -4.059 6.781 1.00 95.38 94 ALA A CA 1
ATOM 723 C C . ALA A 1 94 ? 11.021 -3.990 7.946 1.00 95.38 94 ALA A C 1
ATOM 725 O O . ALA A 1 94 ? 11.197 -4.975 8.657 1.00 95.38 94 ALA A O 1
ATOM 726 N N . ARG A 1 95 ? 11.645 -2.826 8.186 1.00 95.94 95 ARG A N 1
ATOM 727 C CA . ARG A 1 95 ? 12.546 -2.620 9.333 1.00 95.94 95 ARG A CA 1
ATOM 728 C C . ARG A 1 95 ? 11.796 -2.534 10.661 1.00 95.94 95 ARG A C 1
ATOM 730 O O . ARG A 1 95 ? 12.176 -3.203 11.613 1.00 95.94 95 ARG A O 1
ATOM 737 N N . VAL A 1 96 ? 10.748 -1.712 10.733 1.00 96.38 96 VAL A N 1
ATOM 738 C CA . VAL A 1 96 ? 10.001 -1.448 11.977 1.00 96.38 96 VAL A CA 1
ATOM 739 C C . VAL A 1 96 ? 9.214 -2.678 12.434 1.00 96.38 96 VAL A C 1
ATOM 741 O O . VAL A 1 96 ? 9.085 -2.921 13.631 1.00 96.38 96 VAL A O 1
ATOM 744 N N . HIS A 1 97 ? 8.708 -3.475 11.493 1.00 95.50 97 HIS A N 1
ATOM 745 C CA . HIS A 1 97 ? 7.880 -4.648 11.766 1.00 95.50 97 HIS A CA 1
ATOM 746 C C . HIS A 1 97 ? 8.550 -5.955 11.325 1.00 95.50 97 HIS A C 1
ATOM 748 O O . HIS A 1 97 ? 7.856 -6.892 10.931 1.00 95.50 97 HIS A O 1
ATOM 754 N N . ALA A 1 98 ? 9.883 -6.032 11.407 1.00 93.94 98 ALA A N 1
ATOM 755 C CA . ALA A 1 98 ? 10.675 -7.174 10.941 1.00 93.94 98 ALA A CA 1
ATOM 756 C C . ALA A 1 98 ? 10.177 -8.528 11.475 1.00 93.94 98 ALA A C 1
ATOM 758 O O . ALA A 1 98 ? 10.095 -9.488 10.717 1.00 93.94 98 ALA A O 1
ATOM 759 N N . GLU A 1 99 ? 9.765 -8.598 12.745 1.00 91.94 99 GLU A N 1
ATOM 760 C CA . GLU A 1 99 ? 9.214 -9.823 13.347 1.00 91.94 99 GLU A CA 1
ATOM 761 C C . GLU A 1 99 ? 7.922 -10.298 12.663 1.00 91.94 99 GLU A C 1
ATOM 763 O O . GLU A 1 99 ? 7.703 -11.495 12.508 1.00 91.94 99 GLU A O 1
ATOM 768 N N . LYS A 1 100 ? 7.067 -9.364 12.225 1.00 91.56 100 LYS A N 1
ATOM 769 C CA . LYS A 1 100 ? 5.784 -9.663 11.566 1.00 91.56 100 LYS A CA 1
ATOM 770 C C . LYS A 1 100 ? 5.921 -9.848 10.054 1.00 91.56 100 LYS A C 1
ATOM 772 O O . LYS A 1 100 ? 5.052 -10.457 9.441 1.00 91.56 100 LYS A O 1
ATOM 777 N N . LEU A 1 101 ? 6.972 -9.286 9.457 1.00 93.38 101 LEU A N 1
ATOM 778 C CA . LEU A 1 101 ? 7.206 -9.250 8.009 1.00 93.38 101 LEU A CA 1
ATOM 779 C C . LEU A 1 101 ? 8.399 -10.113 7.576 1.00 93.38 101 LEU A C 1
ATOM 781 O O . LEU A 1 101 ? 8.922 -9.931 6.478 1.00 93.38 101 LEU A O 1
ATOM 785 N N . SER A 1 102 ? 8.826 -11.063 8.414 1.00 91.38 102 SER A N 1
ATOM 786 C CA . SER A 1 102 ? 9.883 -12.025 8.083 1.00 91.38 102 SER A CA 1
ATOM 787 C C . SER A 1 102 ? 9.360 -13.098 7.119 1.00 91.38 102 SER A C 1
ATOM 789 O O . SER A 1 102 ? 9.074 -14.232 7.495 1.00 91.38 102 SER A O 1
ATOM 791 N N . MET A 1 103 ? 9.158 -12.706 5.864 1.00 92.94 103 MET A N 1
ATOM 792 C CA . MET A 1 103 ? 8.629 -13.554 4.799 1.00 92.94 103 MET A CA 1
ATOM 793 C C . MET A 1 103 ? 9.199 -13.132 3.443 1.00 92.94 103 MET A C 1
ATOM 795 O O . MET A 1 103 ? 9.701 -12.018 3.281 1.00 92.94 103 MET A O 1
ATOM 799 N N . THR A 1 104 ? 9.137 -14.020 2.452 1.00 94.12 104 THR A N 1
ATOM 800 C CA . THR A 1 104 ? 9.552 -13.680 1.085 1.00 94.12 104 THR A CA 1
ATOM 801 C C . THR A 1 104 ? 8.575 -12.689 0.449 1.00 94.12 104 THR A C 1
ATOM 803 O O . THR A 1 104 ? 7.420 -12.590 0.859 1.00 94.12 104 THR A O 1
ATOM 806 N N . ALA A 1 105 ? 9.002 -11.977 -0.599 1.00 93.12 105 ALA A N 1
ATOM 807 C CA . ALA A 1 105 ? 8.120 -11.053 -1.319 1.00 93.12 105 ALA A CA 1
ATOM 808 C C . ALA A 1 105 ? 6.872 -11.749 -1.894 1.00 93.12 105 ALA A C 1
ATOM 810 O O . ALA A 1 105 ? 5.798 -11.154 -1.940 1.00 93.12 105 ALA A O 1
ATOM 811 N N . LEU A 1 106 ? 7.003 -13.020 -2.285 1.00 93.88 106 LEU A N 1
ATOM 812 C CA . LEU A 1 106 ? 5.892 -13.825 -2.782 1.00 93.88 106 LEU A CA 1
ATOM 813 C C . LEU A 1 106 ? 4.891 -14.162 -1.672 1.00 93.88 106 LEU A C 1
ATOM 815 O O . LEU A 1 106 ? 3.695 -13.959 -1.842 1.00 93.88 106 LEU A O 1
ATOM 819 N N . GLN A 1 107 ? 5.384 -14.599 -0.511 1.00 95.75 107 GLN A N 1
ATOM 820 C CA . GLN A 1 107 ? 4.542 -14.852 0.662 1.00 95.75 107 GLN A CA 1
ATOM 821 C C . GLN A 1 107 ? 3.853 -13.572 1.145 1.00 95.75 107 GLN A C 1
ATOM 823 O O . GLN A 1 107 ? 2.682 -13.604 1.514 1.00 95.75 107 GLN A O 1
ATOM 828 N N . LEU A 1 108 ? 4.559 -12.438 1.102 1.00 96.38 108 LEU A N 1
ATOM 829 C CA . LEU A 1 108 ? 3.992 -11.137 1.441 1.00 96.38 108 LEU A CA 1
ATOM 830 C C . LEU A 1 108 ? 2.908 -10.717 0.449 1.00 96.38 108 LEU A C 1
ATOM 832 O O . LEU A 1 108 ? 1.893 -10.166 0.862 1.00 96.38 108 LEU A O 1
ATOM 836 N N . HIS A 1 109 ? 3.088 -10.972 -0.847 1.00 96.38 109 HIS A N 1
ATOM 837 C CA . HIS A 1 109 ? 2.039 -10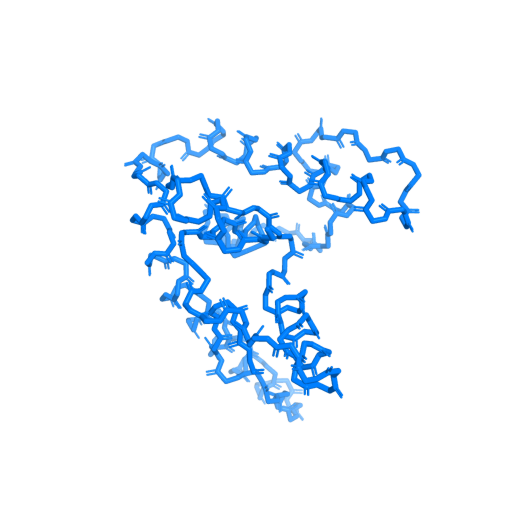.757 -1.843 1.00 96.38 109 HIS A CA 1
ATOM 838 C C . HIS A 1 109 ? 0.798 -11.603 -1.528 1.00 96.38 109 HIS A C 1
ATOM 840 O O . HIS A 1 109 ? -0.294 -11.053 -1.425 1.00 96.38 109 HIS A O 1
ATOM 846 N N . ASP A 1 110 ? 0.964 -12.905 -1.293 1.00 96.06 110 ASP A N 1
ATOM 847 C CA . ASP A 1 110 ? -0.160 -13.809 -1.012 1.00 96.06 110 ASP A CA 1
ATOM 848 C C . ASP A 1 110 ? -0.907 -13.407 0.269 1.00 96.06 110 ASP A C 1
ATOM 850 O O . ASP A 1 110 ? -2.137 -13.427 0.322 1.00 96.06 110 ASP A O 1
ATOM 854 N N . ALA A 1 111 ? -0.173 -12.971 1.294 1.00 97.00 111 ALA A N 1
ATOM 855 C CA . ALA A 1 111 ? -0.765 -12.455 2.518 1.00 97.00 111 ALA A CA 1
ATOM 856 C C . ALA A 1 111 ? -1.539 -11.146 2.276 1.00 97.00 111 ALA A C 1
ATOM 858 O O . ALA A 1 111 ? -2.637 -10.974 2.805 1.00 97.00 111 ALA A O 1
ATOM 859 N N . GLN A 1 112 ? -1.015 -10.246 1.437 1.00 97.25 112 GLN A N 1
ATOM 860 C CA . GLN A 1 112 ? -1.695 -9.000 1.077 1.00 97.25 112 GLN A CA 1
ATOM 861 C C . GLN A 1 112 ? -3.000 -9.226 0.314 1.00 97.25 112 GLN A C 1
ATOM 863 O O . GLN A 1 112 ? -3.927 -8.452 0.534 1.00 97.25 112 GLN A O 1
ATOM 868 N N . VAL A 1 113 ? -3.119 -10.277 -0.507 1.00 96.38 113 VAL A N 1
ATOM 869 C CA . VAL A 1 113 ? -4.396 -10.650 -1.150 1.00 96.38 113 VAL A CA 1
ATOM 870 C C . VAL A 1 113 ? -5.474 -10.888 -0.086 1.00 96.38 113 VAL A C 1
ATOM 872 O O . VAL A 1 113 ? -6.564 -10.319 -0.156 1.00 96.38 113 VAL A O 1
ATOM 875 N N . LEU A 1 114 ? -5.151 -11.673 0.948 1.00 97.00 114 LEU A N 1
ATOM 876 C CA . LEU A 1 114 ? -6.076 -11.964 2.048 1.00 97.00 114 LEU A CA 1
ATOM 877 C C . LEU A 1 114 ? -6.378 -10.709 2.875 1.00 97.00 114 LEU A C 1
ATOM 879 O O . LEU A 1 114 ? -7.539 -10.399 3.144 1.00 97.00 114 LEU A O 1
ATOM 883 N N . TRP A 1 115 ? -5.345 -9.946 3.236 1.00 97.19 115 TRP A N 1
ATOM 884 C CA . TRP A 1 115 ? -5.506 -8.732 4.034 1.00 97.19 115 TRP A CA 1
ATOM 885 C C . TRP A 1 115 ? -6.312 -7.662 3.301 1.00 97.19 115 TRP A C 1
ATOM 887 O O . TRP A 1 115 ? -7.125 -6.988 3.927 1.00 97.19 115 TRP A O 1
ATOM 897 N N . ALA A 1 116 ? -6.126 -7.495 1.990 1.00 95.88 116 ALA A N 1
ATOM 898 C CA . ALA A 1 116 ? -6.890 -6.544 1.192 1.00 95.88 116 ALA A CA 1
ATOM 899 C C . ALA A 1 116 ? -8.386 -6.893 1.201 1.00 95.88 116 ALA A C 1
ATOM 901 O O . ALA A 1 116 ? -9.210 -6.013 1.465 1.00 95.88 116 ALA A O 1
ATOM 902 N N . ALA A 1 117 ? -8.731 -8.173 1.021 1.00 95.19 117 ALA A N 1
ATOM 903 C CA . ALA A 1 117 ? -10.111 -8.646 1.093 1.00 95.19 117 ALA A CA 1
ATOM 904 C C . ALA A 1 117 ? -10.733 -8.424 2.486 1.00 95.19 117 ALA A C 1
ATOM 906 O O . ALA A 1 117 ? -11.831 -7.875 2.606 1.00 95.19 117 ALA A O 1
ATOM 907 N N . GLU A 1 118 ? -10.014 -8.767 3.560 1.00 95.56 118 GLU A N 1
ATOM 908 C CA . GLU A 1 118 ? -10.461 -8.532 4.941 1.00 95.56 118 GLU A CA 1
ATOM 909 C C . GLU A 1 118 ? -10.649 -7.039 5.249 1.00 95.56 118 GLU A C 1
ATOM 911 O O . GLU A 1 118 ? -11.625 -6.635 5.892 1.00 95.56 118 GLU A O 1
ATOM 916 N N . GLN A 1 119 ? -9.724 -6.197 4.783 1.00 94.31 119 GLN A N 1
ATOM 917 C CA . GLN A 1 119 ? -9.779 -4.749 4.967 1.00 94.31 119 GLN A CA 1
ATOM 918 C C . GLN A 1 119 ? -10.958 -4.133 4.206 1.00 94.31 119 GLN A C 1
ATOM 920 O O . GLN A 1 119 ? -11.650 -3.279 4.770 1.00 94.31 119 GLN A O 1
ATOM 925 N N . ALA A 1 120 ? -11.218 -4.574 2.971 1.00 93.19 120 ALA A N 1
ATOM 926 C CA . ALA A 1 120 ? -12.370 -4.148 2.181 1.00 93.19 120 ALA A CA 1
ATOM 927 C C . ALA A 1 120 ? -13.686 -4.543 2.869 1.00 93.19 120 ALA A C 1
ATOM 929 O O . ALA A 1 120 ? -14.543 -3.685 3.100 1.00 93.19 120 ALA A O 1
ATOM 930 N N . ALA A 1 121 ? -13.807 -5.798 3.316 1.00 93.44 121 ALA A N 1
ATOM 931 C CA . ALA A 1 121 ? -14.978 -6.285 4.044 1.00 93.44 121 ALA A CA 1
ATOM 932 C C . ALA A 1 121 ? -15.213 -5.512 5.355 1.00 93.44 121 ALA A C 1
ATOM 934 O O . ALA A 1 121 ? -16.327 -5.059 5.633 1.00 93.44 121 ALA A O 1
ATOM 935 N N . SER A 1 122 ? -14.156 -5.285 6.144 1.00 91.69 122 SER A N 1
ATOM 936 C CA . SER A 1 122 ? -14.240 -4.511 7.388 1.00 91.69 122 SER A CA 1
ATOM 937 C C . SER A 1 122 ? -14.655 -3.059 7.132 1.00 91.69 122 SER A C 1
ATOM 939 O O . SER A 1 122 ? -15.411 -2.491 7.924 1.00 91.69 122 SER A O 1
ATOM 941 N N . PHE A 1 123 ? -14.174 -2.444 6.049 1.00 90.31 123 PHE A N 1
ATOM 942 C CA . PHE A 1 123 ? -14.543 -1.079 5.683 1.00 90.31 123 PHE A CA 1
ATOM 943 C C . PHE A 1 123 ? -15.990 -0.990 5.181 1.00 90.31 123 PHE A C 1
ATOM 945 O O . PHE A 1 123 ? -16.714 -0.075 5.574 1.00 90.31 123 PHE A O 1
ATOM 952 N N . ALA A 1 124 ? -16.449 -1.961 4.390 1.00 92.06 124 ALA A N 1
ATOM 953 C CA . ALA A 1 124 ? -17.836 -2.050 3.940 1.00 92.06 124 ALA A CA 1
ATOM 954 C C . ALA A 1 124 ? -18.815 -2.229 5.115 1.00 92.06 124 ALA A C 1
ATOM 956 O O . ALA A 1 124 ? -19.843 -1.544 5.179 1.00 92.06 124 ALA A O 1
ATOM 957 N N . ALA A 1 125 ? -18.472 -3.080 6.087 1.00 92.94 125 ALA A N 1
ATOM 958 C CA . ALA A 1 125 ? -19.246 -3.247 7.317 1.00 92.94 125 ALA A CA 1
ATOM 959 C C . ALA A 1 125 ? -19.310 -1.942 8.129 1.00 92.94 125 ALA A C 1
ATOM 961 O O . ALA A 1 125 ? -20.377 -1.558 8.611 1.00 92.94 125 ALA A O 1
ATOM 962 N N . TYR A 1 126 ? -18.189 -1.218 8.226 1.00 90.44 126 TYR A N 1
ATOM 963 C CA . TYR A 1 126 ? -18.148 0.095 8.868 1.00 90.44 126 TYR A CA 1
ATOM 964 C C . TYR A 1 126 ? -19.014 1.133 8.137 1.00 90.44 126 TYR A C 1
ATOM 966 O O . TYR A 1 126 ? -19.786 1.836 8.778 1.00 90.44 126 TYR A O 1
ATOM 974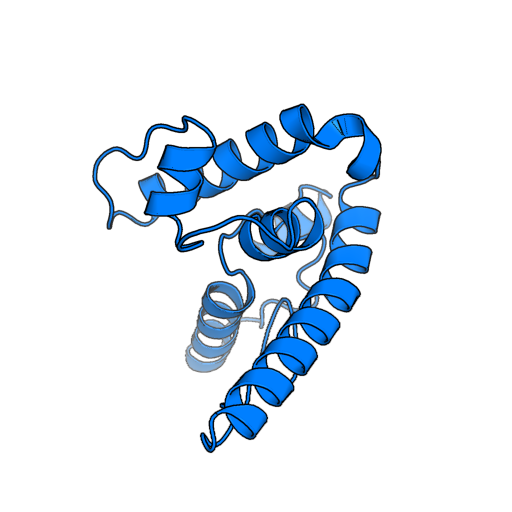 N N . LEU A 1 127 ? -18.955 1.227 6.805 1.00 91.50 127 LEU A N 1
ATOM 975 C CA . LEU A 1 127 ? -19.812 2.155 6.056 1.00 91.50 127 LEU A CA 1
ATOM 976 C C . LEU A 1 127 ? -21.298 1.846 6.264 1.00 91.50 127 LEU A C 1
ATOM 978 O O . LEU A 1 127 ? -22.077 2.763 6.525 1.00 91.50 127 LEU A O 1
ATOM 982 N N . THR A 1 128 ? -21.659 0.563 6.233 1.00 92.81 128 THR A N 1
ATOM 983 C CA . THR A 1 128 ? -23.029 0.104 6.490 1.00 92.81 128 THR A CA 1
ATOM 984 C C . THR A 1 128 ? -23.494 0.487 7.894 1.00 92.81 128 THR A C 1
ATOM 986 O O . THR A 1 128 ? -24.591 1.020 8.047 1.00 92.81 128 THR A O 1
ATOM 989 N N . SER A 1 129 ? -22.656 0.297 8.921 1.00 94.19 129 SER A N 1
ATOM 990 C CA . SER A 1 129 ? -22.999 0.682 10.300 1.00 94.19 129 SER A CA 1
ATOM 991 C C . SER A 1 129 ? -23.135 2.197 10.488 1.00 94.19 129 SER A C 1
ATOM 993 O O . SER A 1 129 ? -23.827 2.647 11.397 1.00 94.19 129 SER A O 1
ATOM 995 N N . GLN A 1 130 ? -22.524 2.992 9.606 1.00 94.00 130 GLN A N 1
ATOM 996 C CA . GLN A 1 130 ? -22.689 4.446 9.529 1.00 94.00 130 GLN A CA 1
ATOM 997 C C . GLN A 1 130 ? -23.861 4.877 8.624 1.00 94.00 130 GLN A C 1
ATOM 999 O O . GLN A 1 130 ? -23.982 6.061 8.310 1.00 94.00 130 GLN A O 1
ATOM 1004 N N . GLY A 1 131 ? -24.698 3.942 8.158 1.00 93.81 131 GLY A N 1
ATOM 1005 C CA . GLY A 1 131 ? -25.834 4.219 7.273 1.00 93.81 131 GLY A CA 1
ATOM 1006 C C . GLY A 1 131 ? -25.443 4.628 5.848 1.00 93.81 131 GLY A C 1
ATOM 1007 O O . GLY A 1 131 ? -26.263 5.182 5.118 1.00 93.81 131 GLY A O 1
ATOM 1008 N N . LYS A 1 132 ? -24.191 4.391 5.437 1.00 92.12 132 LYS A N 1
ATOM 1009 C CA . LYS A 1 132 ? -23.683 4.709 4.097 1.00 92.12 132 LYS A CA 1
ATOM 1010 C C . LYS A 1 132 ? -23.690 3.461 3.223 1.00 92.12 132 LYS A C 1
ATOM 1012 O O . LYS A 1 132 ? -23.377 2.368 3.686 1.00 92.12 132 LYS A O 1
ATOM 1017 N N . LYS A 1 133 ? -23.978 3.632 1.931 1.00 88.56 133 LYS A N 1
ATOM 1018 C CA . LYS A 1 133 ? -23.822 2.555 0.947 1.00 88.56 133 LYS A CA 1
ATOM 1019 C C . LYS A 1 133 ? -22.323 2.276 0.747 1.00 88.56 133 LYS A C 1
ATOM 1021 O O . LYS A 1 133 ? -21.600 3.217 0.411 1.00 88.56 133 LYS A O 1
ATOM 1026 N N . PRO A 1 134 ? -21.845 1.035 0.939 1.00 82.06 134 PRO A N 1
ATOM 1027 C CA . PRO A 1 134 ? -20.471 0.680 0.608 1.00 82.06 134 PRO A CA 1
ATOM 1028 C C . PRO A 1 134 ? -20.184 0.953 -0.870 1.00 82.06 134 PRO A C 1
ATOM 1030 O O . PRO A 1 134 ? -21.035 0.709 -1.729 1.00 82.06 134 PRO A O 1
ATOM 1033 N N . PHE A 1 135 ? -18.991 1.463 -1.169 1.00 75.19 135 PHE A N 1
ATOM 1034 C CA . PHE A 1 135 ? -18.496 1.481 -2.544 1.00 75.19 135 PHE A CA 1
ATOM 1035 C C . PHE A 1 135 ? -18.249 0.041 -3.013 1.00 75.19 135 PHE A C 1
ATOM 1037 O O . PHE A 1 135 ? -18.054 -0.847 -2.184 1.00 75.19 135 PHE A O 1
ATOM 1044 N N . ALA A 1 136 ? -18.244 -0.185 -4.329 1.00 62.97 136 ALA A N 1
ATOM 1045 C CA . ALA A 1 136 ? -17.867 -1.466 -4.927 1.00 62.97 136 ALA A CA 1
ATOM 1046 C C . ALA A 1 136 ? -16.343 -1.675 -4.825 1.00 62.97 136 ALA A C 1
ATOM 1048 O O . ALA A 1 136 ? -15.631 -1.642 -5.822 1.00 62.97 136 ALA A O 1
ATOM 1049 N N . ASP A 1 137 ? -15.835 -1.779 -3.601 1.00 73.06 137 ASP A N 1
ATOM 1050 C CA . ASP A 1 137 ? -14.541 -2.390 -3.331 1.00 73.06 137 ASP A CA 1
ATOM 1051 C C . ASP A 1 137 ? -14.832 -3.858 -3.024 1.00 73.06 137 ASP A C 1
ATOM 1053 O O . ASP A 1 137 ? -15.324 -4.189 -1.945 1.00 73.06 137 ASP A O 1
ATOM 1057 N N . ASP A 1 138 ? -14.654 -4.714 -4.025 1.00 76.94 138 ASP A N 1
ATOM 1058 C CA . ASP A 1 138 ? -14.956 -6.146 -3.952 1.00 76.94 138 ASP A CA 1
ATOM 1059 C C . ASP A 1 138 ? -13.829 -6.959 -3.295 1.00 76.94 138 ASP A C 1
ATOM 1061 O O . ASP A 1 138 ? -13.928 -8.179 -3.183 1.00 76.94 138 ASP A O 1
ATOM 1065 N N . GLY A 1 139 ? -12.778 -6.284 -2.814 1.00 81.25 139 GLY A N 1
ATOM 1066 C CA . GLY A 1 139 ? -11.608 -6.922 -2.225 1.00 81.25 139 GLY A CA 1
ATOM 1067 C C . GLY A 1 139 ? -10.615 -7.448 -3.258 1.00 81.25 139 GLY A C 1
ATOM 1068 O O . GLY A 1 139 ? -9.609 -8.033 -2.859 1.00 81.25 139 GLY A O 1
ATOM 1069 N N . THR A 1 140 ? -10.848 -7.221 -4.557 1.00 87.94 140 THR A N 1
ATOM 1070 C CA . THR A 1 140 ? -9.903 -7.632 -5.595 1.00 87.94 140 THR A CA 1
ATOM 1071 C C . THR A 1 140 ? -8.649 -6.758 -5.533 1.00 87.94 140 THR A C 1
ATOM 1073 O O . THR A 1 140 ? -8.690 -5.520 -5.525 1.00 87.94 140 THR A O 1
ATOM 1076 N N . TRP A 1 141 ? -7.507 -7.429 -5.441 1.00 93.38 141 TRP A N 1
ATOM 1077 C CA . TRP A 1 141 ? -6.171 -6.852 -5.381 1.00 93.38 141 TRP A CA 1
ATOM 1078 C C . TRP A 1 141 ? -5.202 -7.851 -6.038 1.00 93.38 141 TRP A C 1
ATOM 1080 O O . TRP A 1 141 ? -5.375 -9.053 -5.839 1.00 93.38 141 TRP A O 1
ATOM 1090 N N . PRO A 1 142 ? -4.193 -7.404 -6.807 1.00 91.44 142 PRO A N 1
ATOM 1091 C CA . PRO A 1 142 ? -3.778 -6.016 -6.998 1.00 91.44 142 PRO A CA 1
ATOM 1092 C C . PRO A 1 142 ? -4.425 -5.312 -8.208 1.00 91.44 142 PRO A C 1
ATOM 1094 O O . PRO A 1 142 ? -4.097 -4.159 -8.452 1.00 91.44 142 PRO A O 1
ATOM 1097 N N . VAL A 1 143 ? -5.338 -5.948 -8.952 1.00 89.44 143 VAL A N 1
ATOM 1098 C CA . VAL A 1 143 ? -6.060 -5.360 -10.109 1.00 89.44 143 VAL A CA 1
ATOM 1099 C C . VAL A 1 143 ? -7.572 -5.549 -9.928 1.00 89.44 143 VAL A C 1
ATOM 1101 O O . VAL A 1 143 ? -7.969 -6.604 -9.449 1.00 89.44 143 VAL A O 1
ATOM 1104 N N . ARG A 1 144 ? -8.402 -4.557 -10.289 1.00 86.19 144 ARG A N 1
ATOM 1105 C CA . ARG A 1 144 ? -9.875 -4.540 -10.139 1.00 86.19 144 ARG A CA 1
ATOM 1106 C C . ARG A 1 144 ? -10.638 -4.447 -11.464 1.00 8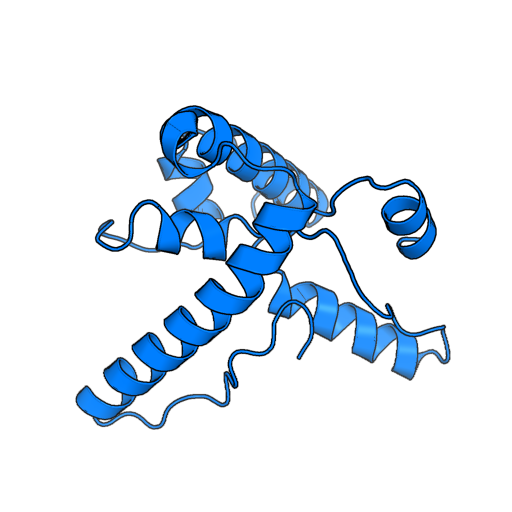6.19 144 ARG A C 1
ATOM 1108 O O . ARG A 1 144 ? -10.335 -3.561 -12.303 1.00 86.19 144 ARG A O 1
#

Sequence (144 aa):
MLSAHLDSGIPLVAYNASYDFTILDREAKRYGLDPLGDVRPVIDPLVIDKQVDRYRKGKRRLENAAAHYQVSLDNAHDASADAIAAGRIAQALARVHAEKLSMTALQLHDAQVLWAAEQAASFAAYLTSQGKKPFADDGTWPVR

Radius of gyration: 15.61 Å; chains: 1; bounding box: 39×32×43 Å